Protein AF-C4XID4-F1 (afdb_monomer)

Mean predicted aligned error: 18.47 Å

Nearest PDB structures (foldseek):
  5epw-assembly1_B  TM=3.194E-01  e=6.904E+00  Human coronavirus NL63
  8ym1-assembly4_E  TM=3.340E-01  e=6.045E+00  Swine acute diarrhea syndrome coronavirus
  8q7z-assembly1_BE  TM=1.720E-01  e=3.554E+00  Gallus gallus

pLDDT: mean 74.11, std 14.51, range [36.88, 88.88]

Foldseek 3Di:
DDDDQQAADDDPVRLVVLLVVVCVVQQDPVQAAAEAELVNSCVVVSHDSVSVVVSVVVNVVVVRPRYDYDDPPPDPPPQPDFDADPVRDTDDGPVNLVVVQVVDDPVPRDDPPWDWDWDDDPPDTDTHTDPPPDPPPPPDDPDDD

Solvent-accessible surface area (backbone atoms only — not comparable to full-atom values): 9265 Å² total; per-residue (Å²): 132,87,80,77,81,56,43,86,75,73,54,73,70,55,44,54,52,50,22,52,53,48,42,74,73,58,61,46,91,83,71,53,74,39,80,40,49,42,66,60,50,15,62,75,69,46,33,33,56,68,56,48,52,53,33,49,54,54,28,44,74,74,65,59,63,46,65,44,76,38,68,77,85,78,70,79,88,50,80,65,64,76,42,67,48,100,85,71,47,77,44,75,37,69,65,58,53,53,56,53,35,72,78,38,58,82,91,70,38,85,54,94,87,71,46,66,48,78,45,78,60,88,97,39,79,45,75,46,74,49,78,82,73,70,80,72,78,73,78,72,80,88,77,87,128

Organism: Solidesulfovibrio magneticus (strain ATCC 700980 / DSM 13731 / RS-1) (NCBI:txid573370)

Structure (mmCIF, N/CA/C/O backbone):
data_AF-C4XID4-F1
#
_entry.id   AF-C4XID4-F1
#
loop_
_atom_site.group_PDB
_atom_site.id
_atom_site.type_symbol
_atom_site.label_atom_id
_atom_site.label_alt_id
_atom_site.label_comp_id
_atom_site.label_asym_id
_atom_site.label_entity_id
_atom_site.label_seq_id
_atom_site.pdbx_PDB_ins_code
_atom_site.Cartn_x
_atom_site.Cartn_y
_atom_site.Cartn_z
_atom_site.occupancy
_atom_site.B_iso_or_equiv
_atom_site.auth_seq_id
_atom_site.auth_comp_id
_atom_site.auth_asym_id
_atom_site.auth_atom_id
_atom_site.pdbx_PDB_model_num
ATOM 1 N N . MET A 1 1 ? 27.983 13.526 9.540 1.00 38.47 1 MET A N 1
ATOM 2 C CA . MET A 1 1 ? 27.648 13.145 8.151 1.00 38.47 1 MET A CA 1
ATOM 3 C C . MET A 1 1 ? 26.573 14.096 7.65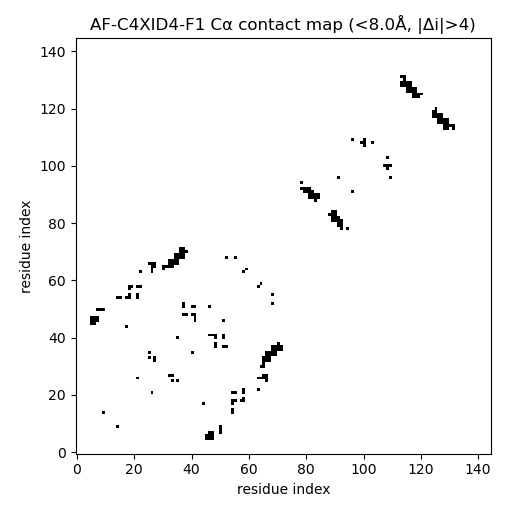2 1.00 38.47 1 MET A C 1
ATOM 5 O O . MET A 1 1 ? 25.479 14.082 8.198 1.00 38.47 1 MET A O 1
ATOM 9 N N . ALA A 1 2 ? 26.895 14.979 6.707 1.00 38.75 2 ALA A N 1
ATOM 10 C CA . ALA A 1 2 ? 25.903 15.860 6.096 1.00 38.75 2 ALA A CA 1
ATOM 11 C C . ALA A 1 2 ? 25.063 15.035 5.110 1.00 38.75 2 ALA A C 1
ATOM 13 O O . ALA A 1 2 ? 25.603 14.478 4.157 1.00 38.75 2 ALA A O 1
ATOM 14 N N . CYS A 1 3 ? 23.759 14.908 5.358 1.00 42.50 3 CYS A N 1
ATOM 15 C CA . CYS A 1 3 ? 22.842 14.357 4.365 1.00 42.50 3 CYS A CA 1
ATOM 16 C C . CYS A 1 3 ? 22.699 15.393 3.248 1.00 42.50 3 CYS A C 1
ATOM 18 O O . CYS A 1 3 ? 22.080 16.436 3.456 1.00 42.50 3 CYS A O 1
ATOM 20 N N . ASN A 1 4 ? 23.287 15.126 2.079 1.00 49.81 4 ASN A N 1
ATOM 21 C CA . ASN A 1 4 ? 23.025 15.934 0.893 1.00 49.81 4 ASN A CA 1
ATOM 22 C C . ASN A 1 4 ? 21.520 15.872 0.580 1.00 49.81 4 ASN A C 1
ATOM 24 O O . ASN A 1 4 ? 20.961 14.772 0.511 1.00 49.81 4 ASN A O 1
ATOM 28 N N . PRO A 1 5 ? 20.835 17.016 0.421 1.00 60.69 5 PRO A N 1
ATOM 29 C CA . PRO A 1 5 ? 19.407 17.018 0.152 1.00 60.69 5 PRO A CA 1
ATOM 30 C C . PRO A 1 5 ? 19.140 16.397 -1.224 1.00 60.69 5 PRO A C 1
ATOM 32 O O . PRO A 1 5 ? 19.657 16.863 -2.239 1.00 60.69 5 PRO A O 1
ATOM 35 N N . LYS A 1 6 ? 18.317 15.342 -1.254 1.00 63.94 6 LYS A N 1
ATOM 36 C CA . LYS A 1 6 ? 17.832 14.739 -2.503 1.00 63.94 6 LYS A CA 1
ATOM 37 C C . LYS A 1 6 ? 17.057 15.779 -3.306 1.00 63.94 6 LYS A C 1
ATOM 39 O O . LYS A 1 6 ? 16.189 16.464 -2.751 1.00 63.94 6 LYS A O 1
ATOM 44 N N . ALA A 1 7 ? 17.317 15.857 -4.608 1.00 67.94 7 ALA A N 1
ATOM 45 C CA . ALA A 1 7 ? 16.575 16.752 -5.488 1.00 67.94 7 ALA A CA 1
ATOM 46 C C . ALA A 1 7 ? 15.086 16.356 -5.503 1.00 67.94 7 ALA A C 1
ATOM 48 O O . ALA A 1 7 ? 14.735 15.194 -5.727 1.00 67.94 7 ALA A O 1
ATOM 49 N N . ARG A 1 8 ? 14.207 17.325 -5.209 1.00 58.56 8 ARG A N 1
ATOM 50 C CA . ARG A 1 8 ? 12.741 17.144 -5.167 1.00 58.56 8 ARG A CA 1
ATOM 51 C C . ARG A 1 8 ? 12.044 17.573 -6.457 1.00 58.56 8 ARG A C 1
ATOM 53 O O . ARG A 1 8 ? 10.903 17.189 -6.677 1.00 58.56 8 ARG A O 1
ATOM 60 N N . THR A 1 9 ? 12.741 18.326 -7.299 1.00 64.81 9 THR A N 1
ATOM 61 C CA . THR A 1 9 ? 12.302 18.804 -8.610 1.00 64.81 9 THR A 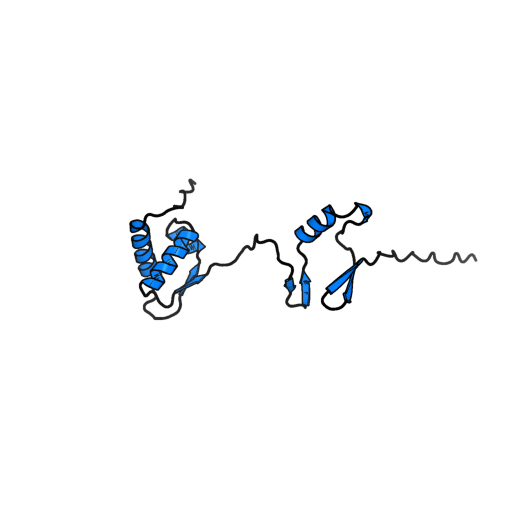CA 1
ATOM 62 C C . THR A 1 9 ? 13.472 18.682 -9.588 1.00 64.81 9 THR A C 1
ATOM 64 O O . THR A 1 9 ? 14.621 18.892 -9.204 1.00 64.81 9 THR A O 1
ATOM 67 N N . ALA A 1 10 ? 13.187 18.315 -10.837 1.00 65.25 10 ALA A N 1
ATOM 68 C CA . ALA A 1 10 ? 14.165 18.234 -11.921 1.00 65.25 10 ALA A CA 1
ATOM 69 C C . ALA A 1 10 ? 13.590 18.927 -13.162 1.00 65.25 10 ALA A C 1
ATOM 71 O O . ALA A 1 10 ? 12.402 18.755 -13.466 1.00 65.25 10 ALA A O 1
ATOM 72 N N . SER A 1 11 ? 14.410 19.716 -13.861 1.00 77.38 11 SER A N 1
ATOM 73 C CA . SER A 1 11 ? 14.020 20.310 -15.145 1.00 77.38 11 SER A CA 1
ATOM 74 C C . SER A 1 11 ? 13.829 19.220 -16.208 1.00 77.38 11 SER A C 1
ATOM 76 O O . SER A 1 11 ? 14.293 18.091 -16.048 1.00 77.38 11 SER A O 1
ATOM 78 N N . LYS A 1 12 ? 13.151 19.542 -17.316 1.00 77.88 12 LYS A N 1
ATOM 79 C CA . LYS A 1 12 ? 12.920 18.584 -18.410 1.00 77.88 12 LYS A CA 1
ATOM 80 C C . LYS A 1 12 ? 14.235 18.021 -18.973 1.00 77.88 12 LYS A C 1
ATOM 82 O O . LYS A 1 12 ? 14.360 16.817 -19.141 1.00 77.88 12 LYS A O 1
ATOM 87 N N . GLU A 1 13 ? 15.232 18.883 -19.163 1.00 80.38 13 GLU A N 1
ATOM 88 C CA . GLU A 1 13 ? 16.570 18.503 -19.636 1.00 80.38 13 GLU A CA 1
ATOM 89 C C . GLU A 1 13 ? 17.288 17.575 -18.646 1.00 80.38 13 GLU A C 1
ATOM 91 O O . GLU A 1 13 ? 17.899 16.587 -19.043 1.00 80.38 13 GLU A O 1
ATOM 96 N N . GLN A 1 14 ? 17.166 17.838 -17.340 1.00 80.69 14 GLN A N 1
ATOM 97 C CA . GLN A 1 14 ? 17.732 16.969 -16.305 1.00 80.69 14 GLN A CA 1
ATOM 98 C C . GLN A 1 14 ? 17.042 15.606 -16.257 1.00 80.69 14 GLN A C 1
ATOM 100 O O . GLN A 1 14 ? 17.709 14.589 -16.086 1.00 80.69 14 GLN A O 1
ATOM 105 N N . LYS A 1 15 ? 15.716 15.569 -16.431 1.00 80.75 15 LYS A N 1
ATOM 106 C CA . LYS A 1 15 ? 14.965 14.312 -16.514 1.00 80.75 15 LYS A CA 1
ATOM 107 C C . LYS A 1 15 ? 15.420 13.474 -17.699 1.00 80.75 15 LYS A C 1
ATOM 109 O O . LYS A 1 15 ? 15.652 12.286 -17.521 1.00 80.75 15 LYS A O 1
ATOM 114 N N . ASP A 1 16 ? 15.628 14.082 -18.864 1.00 82.12 16 ASP A N 1
ATOM 115 C CA . ASP A 1 16 ? 16.127 13.362 -20.037 1.00 82.12 16 ASP A CA 1
ATOM 116 C C . ASP A 1 16 ? 17.514 12.745 -19.808 1.00 82.12 16 ASP A C 1
ATOM 118 O O . ASP A 1 16 ? 17.734 11.590 -20.187 1.00 82.12 16 ASP A O 1
ATOM 122 N N . ILE A 1 17 ? 18.414 13.468 -19.129 1.00 85.69 17 ILE A N 1
ATOM 123 C CA . ILE A 1 17 ? 19.725 12.944 -18.714 1.00 85.69 17 ILE A CA 1
ATOM 124 C C . ILE A 1 17 ? 19.547 11.759 -17.758 1.00 85.69 17 ILE A C 1
ATOM 126 O O . ILE A 1 17 ? 20.152 10.706 -17.960 1.00 85.69 17 ILE A O 1
ATOM 130 N N . PHE A 1 18 ? 18.689 11.889 -16.742 1.00 86.94 18 PHE A N 1
ATOM 131 C CA . PHE A 1 18 ? 18.446 10.802 -15.794 1.00 86.94 18 PHE A CA 1
ATOM 132 C C . PHE A 1 18 ? 17.809 9.574 -16.447 1.00 86.94 18 PHE A C 1
ATOM 134 O O . PHE A 1 18 ? 18.148 8.455 -16.079 1.00 86.94 18 PHE A O 1
ATOM 141 N N . VAL A 1 19 ? 16.932 9.763 -17.432 1.00 86.38 19 VAL A N 1
ATOM 142 C CA . VAL A 1 19 ? 16.330 8.675 -18.213 1.00 86.38 19 VAL A CA 1
ATOM 143 C C . VAL A 1 19 ? 17.391 7.908 -18.989 1.00 86.38 19 VAL A C 1
ATOM 145 O O . VAL A 1 19 ? 17.404 6.681 -18.927 1.00 86.38 19 VAL A O 1
ATOM 148 N N . GLN A 1 20 ? 18.313 8.596 -19.667 1.00 87.00 20 GLN A N 1
ATOM 149 C CA . GLN A 1 20 ? 19.413 7.918 -20.361 1.00 87.00 20 GLN A CA 1
ATOM 150 C C . GLN A 1 20 ? 20.301 7.137 -19.389 1.00 87.00 20 GLN A C 1
ATOM 152 O O . GLN A 1 20 ? 20.555 5.956 -19.612 1.00 87.00 20 GLN A O 1
ATOM 157 N N . GLN A 1 21 ? 20.687 7.748 -18.267 1.00 86.88 21 GLN A N 1
ATOM 158 C CA . GLN A 1 21 ? 21.505 7.075 -17.255 1.00 86.88 21 GLN A CA 1
ATOM 159 C C . GLN A 1 21 ? 20.780 5.887 -16.604 1.00 86.88 21 GLN A C 1
ATOM 161 O O . GLN A 1 21 ? 21.409 4.891 -16.252 1.00 86.88 21 GLN A O 1
ATOM 166 N N . PHE A 1 22 ? 19.459 5.976 -16.427 1.00 87.19 22 PHE A N 1
ATOM 167 C CA . PHE A 1 22 ? 18.646 4.883 -15.898 1.00 87.19 22 PHE A CA 1
ATOM 168 C C . PHE A 1 22 ? 18.606 3.699 -16.869 1.00 87.19 22 PHE A C 1
ATOM 170 O O . PHE A 1 22 ? 18.780 2.558 -16.440 1.00 87.19 22 PHE A O 1
ATOM 177 N N . ILE A 1 23 ? 18.431 3.969 -18.168 1.00 87.12 23 ILE A N 1
ATOM 178 C CA . ILE A 1 23 ? 18.483 2.949 -19.221 1.00 87.12 23 ILE A CA 1
ATOM 179 C C . ILE A 1 23 ? 19.867 2.300 -19.239 1.00 87.12 23 ILE A C 1
ATOM 181 O O . ILE A 1 23 ? 19.961 1.097 -19.042 1.00 87.12 23 ILE A O 1
ATOM 185 N N . GLU A 1 24 ? 20.947 3.074 -19.358 1.00 85.56 24 GLU A N 1
ATOM 186 C CA . GLU A 1 24 ? 22.314 2.528 -19.405 1.00 85.56 24 GLU A CA 1
ATOM 187 C C . GLU A 1 24 ? 22.660 1.653 -18.194 1.00 85.56 24 GLU A C 1
ATOM 189 O O . GLU A 1 24 ? 23.385 0.665 -18.319 1.00 85.56 24 GLU A O 1
ATOM 194 N N . LYS A 1 25 ? 22.142 2.011 -17.014 1.00 84.19 25 LYS A N 1
ATOM 195 C CA . LYS A 1 25 ? 22.435 1.307 -15.767 1.00 84.19 25 LYS A CA 1
ATOM 196 C C . LYS A 1 25 ? 21.644 0.011 -15.589 1.00 84.19 25 LYS A C 1
ATOM 198 O O . LYS A 1 25 ? 22.175 -0.924 -14.992 1.00 84.19 25 LYS A O 1
ATOM 203 N N . TYR A 1 26 ? 20.389 -0.034 -16.036 1.00 84.81 26 TYR A N 1
ATOM 204 C CA . TYR A 1 26 ? 19.474 -1.143 -15.731 1.00 84.81 26 TYR A CA 1
ATOM 205 C C . TYR A 1 26 ? 18.973 -1.909 -16.958 1.00 84.81 26 TYR A C 1
ATOM 207 O O . TYR A 1 26 ? 18.319 -2.939 -16.800 1.00 84.81 26 TYR A O 1
ATOM 215 N N . GLU A 1 27 ? 19.263 -1.451 -18.174 1.00 79.44 27 GLU A N 1
ATOM 216 C CA . GLU A 1 27 ? 18.912 -2.166 -19.396 1.00 79.44 27 GLU A CA 1
ATOM 217 C C . GLU A 1 27 ? 19.702 -3.475 -19.495 1.00 79.44 27 GLU A C 1
ATOM 219 O O . GLU A 1 27 ? 20.927 -3.506 -19.630 1.00 79.44 27 GLU A O 1
ATOM 224 N N . ASN A 1 28 ? 18.974 -4.589 -19.453 1.00 72.50 28 ASN A N 1
ATOM 225 C CA . ASN A 1 28 ? 19.554 -5.907 -19.623 1.00 72.50 28 ASN A CA 1
ATOM 226 C C . ASN A 1 28 ? 19.497 -6.339 -21.088 1.00 72.50 28 ASN A C 1
ATOM 228 O O . ASN A 1 28 ? 18.442 -6.700 -21.613 1.00 72.50 28 ASN A O 1
ATOM 232 N N . LYS A 1 29 ? 20.664 -6.379 -21.734 1.00 69.06 29 LYS A N 1
ATOM 233 C CA . LYS A 1 29 ? 20.814 -6.821 -23.131 1.00 69.06 29 LYS A CA 1
ATOM 234 C C . LYS A 1 29 ? 20.539 -8.313 -23.335 1.00 69.06 29 LYS A C 1
ATOM 236 O O . LYS A 1 29 ? 20.362 -8.744 -24.469 1.00 69.06 29 LYS A O 1
ATOM 241 N N . ASN A 1 30 ? 20.463 -9.089 -22.254 1.00 69.44 30 ASN A N 1
ATOM 242 C CA . ASN A 1 30 ? 20.216 -10.530 -22.312 1.00 69.44 30 ASN A CA 1
ATOM 243 C C . ASN A 1 30 ? 18.716 -10.873 -22.361 1.00 69.44 30 ASN A C 1
ATOM 245 O O . ASN A 1 30 ? 18.364 -12.049 -22.371 1.00 69.44 30 ASN A O 1
ATOM 249 N N . GLY A 1 31 ? 17.826 -9.870 -22.353 1.00 63.72 31 GLY A N 1
ATOM 250 C CA . GLY A 1 31 ? 16.374 -10.058 -22.460 1.00 63.72 31 GLY A CA 1
ATOM 251 C C . GLY A 1 31 ? 15.696 -10.618 -21.205 1.00 63.72 31 GLY A C 1
ATOM 252 O O . GLY A 1 31 ? 14.480 -10.790 -21.198 1.00 63.72 31 GLY A O 1
ATOM 253 N N . LEU A 1 32 ? 16.455 -10.888 -20.140 1.00 71.62 32 LEU A N 1
ATOM 254 C CA . LEU A 1 32 ? 15.912 -11.349 -18.866 1.00 71.62 32 LEU A CA 1
ATOM 255 C C . LEU A 1 32 ? 15.336 -10.174 -18.061 1.00 71.62 32 LEU A C 1
ATOM 257 O O . LEU A 1 32 ? 15.967 -9.112 -18.019 1.00 71.62 32 LEU A O 1
ATOM 261 N N . PRO A 1 33 ? 14.181 -10.363 -17.395 1.00 73.00 33 PRO A N 1
ATOM 262 C CA . PRO A 1 33 ? 13.582 -9.334 -16.560 1.00 73.00 33 PRO A CA 1
ATOM 263 C C . PRO A 1 33 ? 14.500 -8.971 -15.388 1.00 73.00 33 PRO A C 1
ATOM 265 O O . PRO A 1 33 ? 14.971 -9.848 -14.666 1.00 73.00 33 PRO A O 1
ATOM 268 N N . VAL A 1 34 ? 14.744 -7.674 -15.202 1.00 80.88 34 VAL A N 1
ATOM 269 C CA . VAL A 1 34 ? 15.473 -7.116 -14.056 1.00 80.88 34 VAL A CA 1
ATOM 270 C C . VAL A 1 34 ? 14.490 -6.401 -13.147 1.00 80.88 34 VAL A C 1
ATOM 272 O O . VAL A 1 34 ? 13.742 -5.531 -13.592 1.00 80.88 34 VAL A O 1
ATOM 275 N N . GLU A 1 35 ? 14.504 -6.746 -11.865 1.00 82.00 35 GLU A N 1
ATOM 276 C CA . GLU A 1 35 ? 13.799 -5.980 -10.844 1.00 82.00 35 GLU A CA 1
ATOM 277 C C . GLU A 1 35 ? 14.723 -4.921 -10.244 1.00 82.00 35 GLU A C 1
ATOM 279 O O . GLU A 1 35 ? 15.854 -5.211 -9.857 1.00 82.00 35 GLU A O 1
ATOM 284 N N . VAL A 1 36 ? 14.233 -3.684 -10.174 1.00 83.62 36 VAL A N 1
ATOM 285 C CA . VAL A 1 36 ? 14.957 -2.542 -9.606 1.00 83.62 36 VAL A CA 1
ATOM 286 C C . VAL A 1 36 ? 14.154 -1.978 -8.446 1.00 83.62 36 VAL A C 1
ATOM 288 O O . VAL A 1 36 ? 13.029 -1.520 -8.647 1.00 83.62 36 VAL A O 1
ATOM 291 N N . ASP A 1 37 ? 14.732 -1.966 -7.246 1.00 85.94 37 ASP A N 1
ATOM 292 C CA . ASP A 1 37 ? 14.103 -1.333 -6.087 1.00 85.94 37 ASP A CA 1
ATOM 293 C C . ASP A 1 37 ? 14.103 0.204 -6.220 1.00 85.94 37 ASP A C 1
ATOM 295 O O . ASP A 1 37 ? 15.112 0.842 -6.546 1.00 85.94 37 ASP A O 1
ATOM 299 N N . VAL A 1 38 ? 12.948 0.826 -5.960 1.00 85.69 38 VAL A N 1
ATOM 300 C CA . VAL A 1 38 ? 12.765 2.284 -6.096 1.00 85.69 38 VAL A CA 1
ATOM 301 C C . VAL A 1 38 ? 13.648 3.084 -5.138 1.00 85.69 38 VAL A C 1
ATOM 303 O O . VAL A 1 38 ? 14.099 4.182 -5.488 1.00 85.69 38 VAL A O 1
ATOM 306 N N . LYS A 1 39 ? 13.868 2.594 -3.915 1.00 84.31 39 LYS A N 1
ATOM 307 C CA . LYS A 1 39 ? 14.691 3.279 -2.909 1.00 84.31 39 LYS A CA 1
ATOM 308 C C . LYS A 1 39 ? 16.161 3.194 -3.297 1.00 84.31 39 LYS A C 1
ATOM 310 O O . LYS A 1 39 ? 16.852 4.212 -3.212 1.00 84.31 39 LYS A O 1
ATOM 315 N N . ASP A 1 40 ? 16.603 2.045 -3.794 1.00 84.56 40 ASP A N 1
ATOM 316 C CA . ASP A 1 40 ? 17.973 1.868 -4.278 1.00 84.56 40 ASP A CA 1
ATOM 317 C C . ASP A 1 40 ? 18.259 2.761 -5.483 1.00 84.56 40 ASP A C 1
ATOM 319 O O . ASP A 1 40 ? 19.261 3.482 -5.498 1.00 84.56 40 ASP A O 1
ATOM 323 N N . ALA A 1 41 ? 17.331 2.830 -6.441 1.00 85.19 41 ALA A N 1
ATOM 324 C CA . ALA A 1 41 ? 17.422 3.782 -7.542 1.00 85.19 41 ALA A CA 1
ATOM 325 C C . ALA A 1 41 ? 17.407 5.239 -7.037 1.00 85.19 41 ALA A C 1
ATOM 327 O O . ALA A 1 41 ? 18.257 6.040 -7.420 1.00 85.19 41 ALA A O 1
ATOM 328 N N . SER A 1 42 ? 16.518 5.596 -6.108 1.00 84.81 42 SER A N 1
ATOM 329 C CA . SER A 1 42 ? 16.477 6.948 -5.526 1.00 84.81 42 SER A CA 1
ATOM 330 C C . SER A 1 42 ? 17.807 7.346 -4.880 1.00 84.81 42 SER A C 1
ATOM 332 O O . SER A 1 42 ? 18.245 8.489 -5.023 1.00 84.81 42 SER A O 1
ATOM 334 N N . ASN A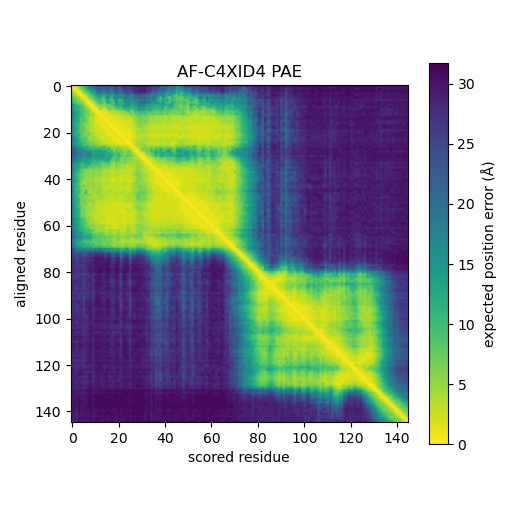 1 43 ? 18.459 6.418 -4.182 1.00 85.12 43 ASN A N 1
ATOM 335 C CA . ASN A 1 43 ? 19.770 6.642 -3.579 1.00 85.12 43 ASN A CA 1
ATOM 336 C C . ASN A 1 43 ? 20.869 6.743 -4.644 1.00 85.12 43 ASN A C 1
ATOM 338 O O . ASN A 1 43 ? 21.689 7.655 -4.582 1.00 85.12 43 ASN A O 1
ATOM 342 N N . ALA A 1 44 ? 20.849 5.860 -5.642 1.00 84.38 44 ALA A N 1
ATOM 343 C CA . ALA A 1 44 ? 21.842 5.816 -6.709 1.00 84.38 44 ALA A CA 1
ATOM 344 C C . ALA A 1 44 ? 21.867 7.082 -7.577 1.00 84.38 44 ALA A C 1
ATOM 346 O O . ALA A 1 44 ? 22.940 7.509 -7.993 1.00 84.38 44 ALA A O 1
ATOM 347 N N . PHE A 1 45 ? 20.701 7.672 -7.843 1.00 83.00 45 PHE A N 1
ATOM 348 C CA . PHE A 1 45 ? 20.572 8.891 -8.649 1.00 83.00 45 PHE A CA 1
ATOM 349 C C . PHE A 1 45 ? 20.449 10.162 -7.792 1.00 83.00 45 PHE A C 1
ATOM 351 O O . PHE A 1 45 ? 20.381 11.260 -8.333 1.00 83.00 45 PHE A O 1
ATOM 358 N N . ASN A 1 46 ? 20.433 10.037 -6.459 1.00 84.50 46 ASN A N 1
ATOM 359 C CA . ASN A 1 46 ? 20.243 11.136 -5.501 1.00 84.50 46 ASN A CA 1
ATOM 360 C C . ASN A 1 46 ? 18.998 12.016 -5.778 1.00 84.50 46 ASN A C 1
ATOM 362 O O . ASN A 1 46 ? 18.986 13.232 -5.554 1.00 84.50 46 ASN A O 1
ATOM 366 N N . VAL A 1 47 ? 17.919 11.391 -6.246 1.00 83.06 47 VAL A N 1
ATOM 367 C CA . VAL A 1 47 ? 16.632 12.039 -6.549 1.00 83.06 47 VAL A CA 1
ATOM 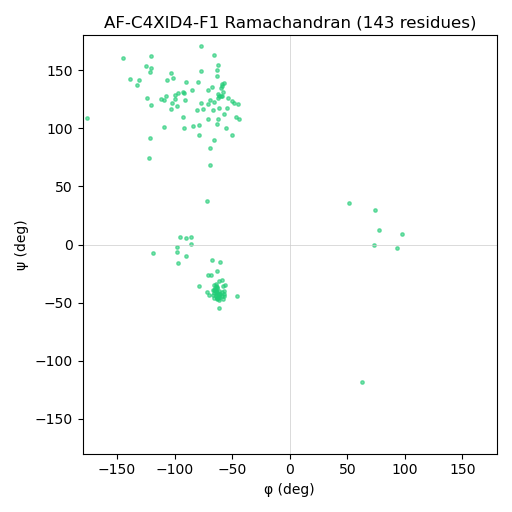368 C C . VAL A 1 47 ? 15.512 11.418 -5.722 1.00 83.06 47 VAL A C 1
ATOM 370 O O . VAL A 1 47 ? 15.659 10.332 -5.158 1.00 83.06 47 VAL A O 1
ATOM 373 N N . SER A 1 48 ? 14.376 12.105 -5.608 1.00 84.75 48 SER A N 1
ATOM 374 C CA . SER A 1 48 ? 13.204 11.555 -4.918 1.00 84.75 48 SER A CA 1
ATOM 375 C C . SER A 1 48 ? 12.662 10.295 -5.610 1.00 84.75 48 SER A C 1
ATOM 377 O O . SER A 1 48 ? 12.813 10.101 -6.815 1.00 84.75 48 SER A O 1
ATOM 379 N N . THR A 1 49 ? 11.982 9.436 -4.851 1.00 83.81 49 THR A N 1
ATOM 380 C CA . THR A 1 49 ? 11.324 8.234 -5.389 1.00 83.81 49 THR A CA 1
ATOM 381 C C . THR A 1 49 ? 10.242 8.576 -6.417 1.00 83.81 49 THR A C 1
ATOM 383 O O . THR A 1 49 ? 10.053 7.829 -7.371 1.00 83.81 49 THR A O 1
ATOM 386 N N . SER A 1 50 ? 9.569 9.723 -6.271 1.00 83.06 50 SER A N 1
ATOM 387 C CA . SER A 1 50 ? 8.622 10.239 -7.267 1.00 83.06 50 SER A CA 1
ATOM 388 C C . SER A 1 50 ? 9.311 10.548 -8.596 1.00 83.06 50 SER A C 1
ATOM 390 O O . SER A 1 50 ? 8.815 10.140 -9.640 1.00 83.06 50 SER A O 1
ATOM 392 N N . ILE A 1 51 ? 10.487 11.184 -8.559 1.00 84.50 51 ILE A N 1
ATOM 393 C CA . ILE A 1 51 ? 11.276 11.460 -9.767 1.00 84.50 51 ILE A CA 1
ATOM 394 C C . ILE A 1 51 ? 11.757 10.151 -10.410 1.00 84.50 51 ILE A C 1
ATOM 396 O O . ILE A 1 51 ? 11.686 10.026 -11.625 1.00 84.50 51 ILE A O 1
ATOM 400 N N . ILE A 1 52 ? 12.165 9.145 -9.624 1.00 87.25 52 ILE A N 1
ATOM 401 C CA . ILE A 1 52 ? 12.511 7.814 -10.162 1.00 87.25 52 ILE A CA 1
ATOM 402 C C . ILE A 1 52 ? 11.337 7.172 -10.904 1.00 87.25 52 ILE A C 1
ATOM 404 O O . ILE A 1 52 ? 11.542 6.582 -11.960 1.00 87.25 52 ILE A O 1
ATOM 408 N N . LYS A 1 53 ? 10.111 7.286 -10.383 1.00 86.06 53 LYS A N 1
ATOM 409 C CA . LYS A 1 53 ? 8.920 6.747 -11.058 1.00 86.06 53 LYS A CA 1
ATOM 410 C C . LYS A 1 53 ? 8.663 7.443 -12.394 1.00 86.06 53 LYS A C 1
ATOM 412 O O . LYS A 1 53 ? 8.361 6.762 -13.366 1.00 86.06 53 LYS A O 1
ATOM 417 N N . GLU A 1 54 ? 8.820 8.764 -12.452 1.00 87.38 54 GLU A N 1
ATOM 418 C CA . GLU A 1 54 ? 8.712 9.524 -13.706 1.00 87.38 54 GLU A CA 1
ATOM 419 C C . GLU A 1 54 ? 9.804 9.115 -14.706 1.00 87.38 54 GLU A C 1
ATOM 421 O O . GLU A 1 54 ? 9.493 8.790 -15.848 1.00 87.38 54 GLU A O 1
ATOM 426 N N . ILE A 1 55 ? 11.060 9.029 -14.254 1.00 87.25 55 ILE A N 1
ATOM 427 C CA . ILE A 1 55 ? 12.197 8.564 -15.065 1.00 87.25 55 ILE A CA 1
ATOM 428 C C . ILE A 1 55 ? 11.936 7.161 -15.624 1.00 87.25 55 ILE A C 1
ATOM 430 O O . ILE A 1 55 ? 12.199 6.902 -16.794 1.00 87.25 55 ILE A O 1
ATOM 434 N N . TYR A 1 56 ? 11.414 6.253 -14.799 1.00 87.94 56 TYR A N 1
ATOM 435 C CA . TYR A 1 56 ? 11.094 4.894 -15.218 1.00 87.94 56 TYR A CA 1
ATOM 436 C C . TYR A 1 56 ? 10.006 4.871 -16.300 1.00 87.94 56 TYR A C 1
ATOM 438 O O . TYR A 1 56 ? 10.179 4.202 -17.315 1.00 87.94 56 TYR A O 1
ATOM 446 N N . ILE A 1 57 ? 8.918 5.630 -16.126 1.00 85.94 57 ILE A N 1
ATOM 447 C CA . ILE A 1 57 ? 7.846 5.739 -17.131 1.00 85.94 57 ILE A CA 1
ATOM 448 C C . ILE A 1 57 ? 8.410 6.247 -18.464 1.00 85.94 57 ILE A C 1
ATOM 450 O O . ILE A 1 57 ? 8.151 5.652 -19.514 1.00 85.94 57 ILE A O 1
ATOM 454 N N . ASP A 1 58 ? 9.229 7.296 -18.418 1.00 86.56 58 ASP A N 1
ATOM 455 C CA . ASP A 1 58 ? 9.855 7.871 -19.609 1.00 86.56 58 ASP A CA 1
ATOM 456 C C . ASP A 1 58 ? 10.855 6.895 -20.259 1.00 86.56 58 ASP A C 1
ATOM 458 O O . ASP A 1 58 ? 10.943 6.819 -21.487 1.00 86.56 58 ASP A O 1
ATOM 462 N N . ALA A 1 59 ? 11.570 6.090 -19.465 1.00 86.00 59 ALA A N 1
ATOM 463 C CA . ALA A 1 59 ? 12.477 5.054 -19.958 1.00 86.00 59 ALA A CA 1
ATOM 464 C C . ALA A 1 59 ? 11.735 3.924 -20.694 1.00 86.00 59 ALA A C 1
ATOM 466 O O . ALA A 1 59 ? 12.165 3.512 -21.776 1.00 86.00 59 ALA A O 1
ATOM 467 N N . ILE A 1 60 ? 10.587 3.474 -20.171 1.00 85.62 60 ILE A N 1
ATOM 468 C CA . ILE A 1 60 ? 9.699 2.533 -20.877 1.00 85.62 60 ILE A CA 1
ATOM 469 C C . ILE A 1 60 ? 9.213 3.151 -22.196 1.00 85.62 60 ILE A C 1
ATOM 471 O O . ILE A 1 60 ? 9.244 2.490 -23.237 1.00 85.62 60 ILE A O 1
ATOM 475 N N . GLY A 1 61 ? 8.839 4.436 -22.181 1.00 83.81 61 GLY A N 1
ATOM 476 C CA . GLY A 1 61 ? 8.467 5.188 -23.384 1.00 83.81 61 GLY A CA 1
ATOM 477 C C . GLY A 1 61 ? 9.572 5.243 -24.449 1.00 83.81 61 GLY A C 1
ATOM 478 O O . GLY A 1 61 ? 9.272 5.249 -25.642 1.00 83.81 61 GLY A O 1
ATOM 479 N N . LYS A 1 62 ? 10.847 5.207 -24.039 1.00 84.56 62 LYS A N 1
ATOM 480 C CA . LYS A 1 62 ? 12.022 5.144 -24.931 1.00 84.56 62 LYS A CA 1
ATOM 481 C C . LYS A 1 62 ? 12.408 3.723 -25.363 1.00 84.56 62 LYS A C 1
ATOM 483 O O . LYS A 1 62 ? 13.407 3.551 -26.055 1.00 84.56 62 LYS A O 1
ATOM 488 N N . GLY A 1 63 ? 11.605 2.714 -25.023 1.00 78.12 63 GLY A N 1
ATOM 489 C CA . GLY A 1 63 ? 11.776 1.344 -25.508 1.00 78.12 63 GLY A CA 1
ATOM 490 C C . GLY A 1 63 ? 12.515 0.412 -24.552 1.00 78.12 63 GLY A C 1
ATOM 491 O O . GLY A 1 63 ? 12.792 -0.723 -24.940 1.00 78.12 63 GLY A O 1
ATOM 492 N N . MET A 1 64 ? 12.779 0.841 -23.313 1.00 82.31 64 MET A N 1
ATOM 493 C CA . MET A 1 64 ? 13.292 -0.045 -22.271 1.00 82.31 64 MET A CA 1
ATOM 494 C C . MET A 1 64 ? 12.266 -1.155 -22.017 1.00 82.31 64 MET A C 1
ATOM 496 O O . MET A 1 64 ? 11.124 -0.904 -21.631 1.00 82.31 64 MET A O 1
ATOM 500 N N . ARG A 1 65 ? 12.660 -2.399 -22.280 1.00 71.56 65 ARG A N 1
ATOM 501 C CA . ARG A 1 65 ? 11.827 -3.590 -22.082 1.00 71.56 65 ARG A CA 1
ATOM 502 C C . ARG A 1 65 ? 12.549 -4.509 -21.108 1.00 71.56 65 ARG A C 1
ATOM 504 O O . ARG A 1 65 ? 13.774 -4.551 -21.096 1.00 71.56 65 ARG A O 1
ATOM 511 N N . ASN A 1 66 ? 11.789 -5.252 -20.309 1.00 79.56 66 ASN A N 1
ATOM 512 C CA . ASN A 1 66 ? 12.311 -6.209 -19.324 1.00 79.56 66 ASN A CA 1
ATOM 513 C C . ASN A 1 66 ? 12.933 -5.575 -18.065 1.00 79.56 66 ASN A C 1
ATOM 515 O O . ASN A 1 66 ? 13.806 -6.175 -17.448 1.00 79.56 66 ASN A O 1
ATOM 519 N N . VAL A 1 67 ? 12.468 -4.395 -17.644 1.00 80.25 67 VAL A N 1
ATOM 520 C CA . VAL A 1 67 ? 12.789 -3.847 -16.317 1.00 80.25 67 VAL A CA 1
ATOM 521 C C . VAL A 1 67 ? 11.510 -3.547 -15.560 1.00 80.25 67 VAL A C 1
ATOM 523 O O . VAL A 1 67 ? 10.647 -2.825 -16.060 1.00 80.25 67 VAL A O 1
ATOM 526 N N . SER A 1 68 ? 11.402 -4.094 -14.355 1.00 81.62 68 SER A N 1
ATOM 527 C CA . SER A 1 68 ? 10.277 -3.877 -13.450 1.00 81.62 68 SER A CA 1
ATOM 528 C C . SER A 1 68 ? 10.749 -3.072 -12.254 1.00 81.62 68 SER A C 1
ATOM 530 O O . SER A 1 68 ? 11.709 -3.435 -11.574 1.00 81.62 68 SER A O 1
ATOM 532 N N . LEU A 1 69 ? 10.074 -1.959 -12.000 1.00 80.94 69 LEU A N 1
ATOM 533 C CA . LEU A 1 69 ? 10.375 -1.114 -10.860 1.00 80.94 69 LEU A CA 1
ATOM 534 C C . LEU A 1 69 ? 9.652 -1.675 -9.626 1.00 80.94 69 LEU A C 1
ATOM 536 O O . LEU A 1 69 ? 8.444 -1.488 -9.468 1.00 80.94 69 LEU A O 1
ATOM 540 N N . ASN A 1 70 ? 10.383 -2.374 -8.760 1.00 79.94 70 ASN A N 1
ATOM 541 C CA . ASN A 1 70 ? 9.841 -2.914 -7.525 1.00 79.94 70 ASN A CA 1
ATOM 542 C C . ASN A 1 70 ? 9.753 -1.774 -6.505 1.00 79.94 70 ASN A C 1
ATOM 544 O O . ASN A 1 70 ? 10.738 -1.296 -5.941 1.00 79.94 70 ASN A O 1
ATOM 548 N N . SER A 1 71 ? 8.541 -1.266 -6.316 1.00 62.84 71 SER A N 1
ATOM 549 C CA . SER A 1 71 ? 8.250 -0.495 -5.119 1.00 62.84 71 SER A CA 1
ATOM 550 C C . SER A 1 71 ? 8.035 -1.540 -4.042 1.00 62.84 71 SER A C 1
ATOM 552 O O . SER A 1 71 ? 6.926 -2.056 -3.955 1.00 62.84 71 SER A O 1
ATOM 554 N N . ALA A 1 72 ? 9.061 -1.896 -3.264 1.00 51.41 72 ALA A N 1
ATOM 555 C CA . ALA A 1 72 ? 8.813 -2.653 -2.048 1.00 51.41 72 ALA A CA 1
ATOM 556 C C . ALA A 1 72 ? 7.813 -1.834 -1.218 1.00 51.41 72 ALA A C 1
ATOM 558 O O . ALA A 1 72 ? 8.174 -0.829 -0.592 1.00 51.41 72 ALA A O 1
ATOM 559 N N . ASP A 1 73 ? 6.537 -2.221 -1.280 1.00 51.16 73 ASP A N 1
ATOM 560 C CA . ASP A 1 73 ? 5.451 -1.717 -0.451 1.00 51.16 73 ASP A CA 1
ATOM 561 C C . ASP A 1 73 ? 5.699 -2.236 0.973 1.00 51.16 73 ASP A C 1
ATOM 563 O O . ASP A 1 73 ? 5.004 -3.087 1.517 1.00 51.16 73 ASP A O 1
ATOM 567 N N . HIS A 1 74 ? 6.754 -1.718 1.590 1.00 43.44 74 HIS A N 1
ATOM 568 C CA . HIS A 1 74 ? 7.056 -1.861 3.002 1.00 43.44 74 HIS A CA 1
ATOM 569 C C . HIS A 1 74 ? 7.141 -0.461 3.591 1.00 43.44 74 HIS A C 1
ATOM 571 O O . HIS A 1 74 ? 8.208 0.137 3.742 1.00 43.44 74 HIS A O 1
ATOM 577 N N . CYS A 1 75 ? 5.969 0.137 3.746 1.00 36.88 75 CYS A N 1
ATOM 578 C CA . CYS A 1 75 ? 5.268 0.185 5.024 1.00 36.88 75 CYS A CA 1
ATOM 579 C C . CYS A 1 75 ? 3.944 0.875 4.706 1.00 36.88 75 CYS A C 1
ATOM 581 O O . CYS A 1 75 ? 3.925 2.056 4.355 1.00 36.88 75 CYS A O 1
ATOM 583 N N . SER A 1 76 ? 2.836 0.143 4.727 1.00 39.56 76 SER A N 1
ATOM 584 C CA . SER A 1 76 ? 1.535 0.790 4.717 1.00 39.56 76 SER A CA 1
ATOM 585 C C . SER A 1 76 ? 1.344 1.492 6.063 1.00 39.56 76 SER A C 1
ATOM 587 O O . SER A 1 76 ? 0.630 0.987 6.914 1.00 39.56 76 SER A O 1
ATOM 589 N N . ASP A 1 77 ? 1.883 2.706 6.201 1.00 40.34 77 ASP A N 1
ATOM 590 C CA . ASP A 1 77 ? 1.261 3.781 6.995 1.00 40.34 77 ASP A CA 1
ATOM 591 C C . ASP A 1 77 ? 0.019 4.311 6.249 1.00 40.34 77 ASP A C 1
ATOM 593 O O . ASP A 1 77 ? -0.261 5.506 6.164 1.00 40.34 77 ASP A O 1
ATOM 597 N N . LYS A 1 78 ? -0.716 3.402 5.608 1.00 51.44 78 LYS A N 1
ATOM 598 C CA . LYS A 1 78 ? -2.091 3.648 5.217 1.00 51.44 78 LYS A CA 1
ATOM 599 C C . LYS A 1 78 ? -2.906 3.164 6.407 1.00 51.44 78 LYS A C 1
ATOM 601 O O . LYS A 1 78 ? -2.548 2.115 6.943 1.00 51.44 78 LYS A O 1
ATOM 606 N N . PRO A 1 79 ? -3.974 3.873 6.805 1.00 46.91 79 PRO A N 1
ATOM 607 C CA . PRO A 1 79 ? -4.903 3.319 7.779 1.00 46.91 79 PRO A CA 1
ATOM 608 C C . PRO A 1 79 ? -5.237 1.906 7.302 1.00 46.91 79 PRO A C 1
ATOM 610 O O . PRO A 1 79 ? -5.629 1.747 6.136 1.00 46.91 79 PRO A O 1
ATOM 613 N N . GLU A 1 80 ? -4.964 0.891 8.137 1.00 54.94 80 GLU A N 1
ATOM 614 C CA . GLU A 1 80 ? -5.408 -0.475 7.865 1.00 54.94 80 GLU A CA 1
ATOM 615 C C . GLU A 1 80 ? -6.859 -0.327 7.416 1.00 54.94 80 GLU A C 1
ATOM 617 O O . GLU A 1 80 ? -7.661 0.326 8.076 1.00 54.94 80 GLU A O 1
ATOM 622 N N . LYS A 1 81 ? -7.193 -0.765 6.209 1.00 64.12 81 LYS A N 1
ATOM 623 C CA . LYS A 1 81 ? -8.603 -0.837 5.847 1.00 64.12 81 LYS A CA 1
ATOM 624 C C . LYS A 1 81 ? -9.151 -2.079 6.531 1.00 64.12 81 LYS A C 1
ATOM 626 O O . LYS A 1 81 ? -8.425 -3.058 6.710 1.00 64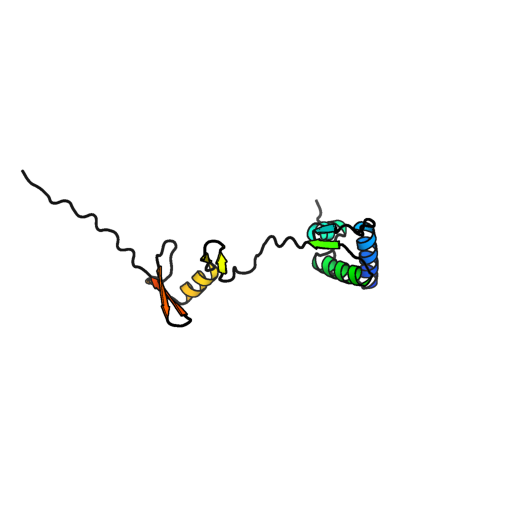.12 81 LYS A O 1
ATOM 631 N N . GLN A 1 82 ? -10.429 -2.037 6.893 1.00 73.88 82 GLN A N 1
ATOM 632 C CA . GLN A 1 82 ? -11.143 -3.224 7.354 1.00 73.88 82 GLN A CA 1
ATOM 633 C C . GLN A 1 82 ? -10.906 -4.352 6.339 1.00 73.88 82 GLN A C 1
ATOM 635 O O . GLN A 1 82 ? -11.113 -4.153 5.139 1.00 73.88 82 GLN A O 1
ATOM 640 N N . SER A 1 83 ? -10.380 -5.489 6.789 1.00 77.12 83 SER A N 1
ATOM 641 C CA . SER A 1 83 ? -9.923 -6.561 5.895 1.00 77.12 83 SER A CA 1
ATOM 642 C C . SER A 1 83 ? -10.185 -7.939 6.487 1.00 77.12 83 SER A C 1
ATOM 644 O O . SER A 1 83 ? -10.400 -8.077 7.686 1.00 77.12 83 SER A O 1
ATOM 646 N N . ILE A 1 84 ? -10.188 -8.970 5.642 1.00 73.94 84 ILE A N 1
ATOM 647 C CA . ILE A 1 84 ? -10.263 -10.368 6.072 1.00 73.94 84 ILE A CA 1
ATOM 648 C C . ILE A 1 84 ? -8.901 -11.006 5.808 1.00 73.94 84 ILE A C 1
ATOM 650 O O . ILE A 1 84 ? -8.399 -10.951 4.685 1.00 73.94 84 ILE A O 1
ATOM 654 N N . ASN A 1 85 ? -8.282 -11.590 6.836 1.00 76.62 85 ASN A N 1
ATOM 655 C CA . ASN A 1 85 ? -7.001 -12.277 6.668 1.00 76.62 85 ASN A CA 1
ATOM 656 C C . ASN A 1 85 ? -7.165 -13.665 6.024 1.00 76.62 85 ASN A C 1
ATOM 658 O O . ASN A 1 85 ? -8.267 -14.193 5.906 1.00 76.62 85 ASN A O 1
ATOM 662 N N . SER A 1 86 ? -6.051 -14.304 5.655 1.00 71.31 86 SER A N 1
ATOM 663 C CA . SER A 1 86 ? -6.039 -15.642 5.035 1.00 71.31 86 SER A CA 1
ATOM 664 C C . SER A 1 86 ? -6.654 -16.753 5.896 1.00 71.31 86 SER A C 1
ATOM 666 O O . SER A 1 86 ? -6.955 -17.828 5.387 1.00 71.31 86 SER A O 1
ATOM 668 N N . LYS A 1 87 ? -6.854 -16.500 7.194 1.00 76.00 87 LYS A N 1
ATOM 669 C CA . LYS A 1 87 ? -7.520 -17.405 8.138 1.00 76.00 87 LYS A CA 1
ATOM 670 C C . LYS A 1 87 ? -9.015 -17.093 8.305 1.00 76.00 87 LYS A C 1
ATOM 672 O O . LYS A 1 87 ? -9.645 -17.667 9.184 1.00 76.00 87 LYS A O 1
ATOM 677 N N . GLY A 1 88 ? -9.571 -16.172 7.514 1.00 69.56 88 GLY A N 1
ATOM 678 C CA . GLY A 1 88 ? -10.983 -15.791 7.570 1.00 69.56 88 GLY A CA 1
ATOM 679 C C . GLY A 1 88 ? -11.354 -14.864 8.732 1.00 69.56 88 GLY A C 1
ATOM 680 O O . GLY A 1 88 ? -12.537 -14.673 8.989 1.00 69.56 88 GLY A O 1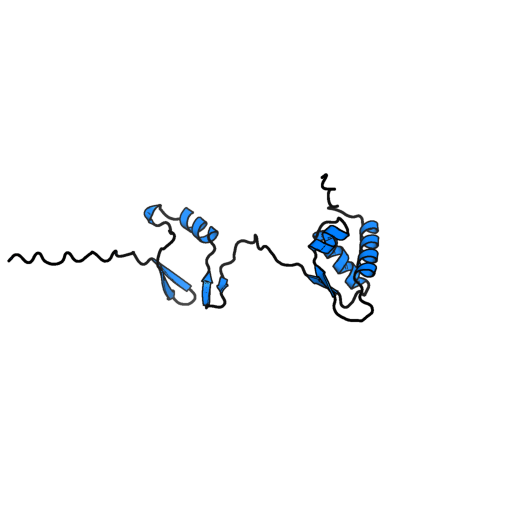
ATOM 681 N N . ASN A 1 89 ? -10.382 -14.277 9.440 1.00 78.12 89 ASN A N 1
ATOM 682 C CA . ASN A 1 89 ? -10.682 -13.338 10.523 1.00 78.12 89 ASN A CA 1
ATOM 683 C C . ASN A 1 89 ? -10.882 -11.934 9.963 1.00 78.12 89 ASN A C 1
ATOM 685 O O . ASN A 1 89 ? -10.036 -11.450 9.208 1.00 78.12 89 ASN A O 1
ATOM 689 N N . PHE A 1 90 ? -11.952 -11.274 10.396 1.00 77.19 90 PHE A N 1
ATOM 690 C CA . PHE A 1 90 ? -12.187 -9.864 10.121 1.00 77.19 90 PHE A CA 1
ATOM 691 C C . PHE A 1 90 ? -11.317 -8.996 11.038 1.00 77.19 90 PHE A C 1
ATOM 693 O O . PHE A 1 90 ? -11.384 -9.102 12.262 1.00 77.19 90 PHE A O 1
ATOM 700 N N . ILE A 1 91 ? -10.475 -8.161 10.437 1.00 81.69 91 ILE A N 1
ATOM 701 C CA . ILE A 1 91 ? -9.554 -7.252 11.112 1.00 81.69 91 ILE A CA 1
ATOM 702 C C . ILE A 1 91 ? -10.136 -5.845 11.038 1.00 81.69 91 ILE A C 1
ATOM 704 O O . ILE A 1 91 ? -10.281 -5.271 9.954 1.00 81.69 91 ILE A O 1
ATOM 708 N N . LEU A 1 92 ? -10.443 -5.297 12.214 1.00 79.69 92 LEU A N 1
ATOM 709 C CA . LEU A 1 92 ? -10.806 -3.899 12.392 1.00 79.69 92 LEU A CA 1
ATOM 710 C C . LEU A 1 92 ? -9.578 -3.091 12.837 1.00 79.69 92 LEU A C 1
ATOM 712 O O . LEU A 1 92 ? -8.922 -3.476 13.807 1.00 79.69 92 LEU A O 1
ATOM 716 N N . PRO A 1 93 ? -9.290 -1.956 12.183 1.00 81.81 93 PRO A N 1
ATOM 717 C CA . PRO A 1 93 ? -8.197 -1.071 12.570 1.00 81.81 93 PRO A CA 1
ATOM 718 C C . PRO A 1 93 ? -8.427 -0.484 13.958 1.00 81.81 93 PRO A C 1
ATOM 720 O O . PRO A 1 93 ? -9.551 -0.117 14.320 1.00 81.81 93 PRO A O 1
ATOM 723 N N . LYS A 1 94 ? -7.343 -0.294 14.712 1.00 80.06 94 LYS A N 1
ATOM 724 C CA . LYS A 1 94 ? -7.409 0.342 16.035 1.00 80.06 94 LYS A CA 1
ATOM 725 C C . LYS A 1 94 ? -8.009 1.751 15.970 1.00 80.06 94 LYS A C 1
ATOM 727 O O . LYS A 1 94 ? -8.760 2.130 16.866 1.00 80.06 94 LYS A O 1
ATOM 732 N N . ASP A 1 95 ? -7.723 2.492 14.903 1.00 80.19 95 ASP A N 1
ATOM 733 C CA . ASP A 1 95 ? -8.247 3.846 14.701 1.00 80.19 95 ASP A CA 1
ATOM 734 C C . ASP A 1 95 ? -9.767 3.852 14.527 1.00 80.19 95 ASP A C 1
ATOM 736 O O . ASP A 1 95 ? -10.440 4.702 15.102 1.00 80.19 95 ASP A O 1
ATOM 740 N N . THR A 1 96 ? -10.330 2.853 13.840 1.00 81.62 96 THR A N 1
ATOM 741 C CA . THR A 1 96 ? -11.786 2.692 13.718 1.00 81.62 96 THR A CA 1
ATOM 742 C C . THR A 1 96 ? -12.433 2.483 15.087 1.00 81.62 96 THR A C 1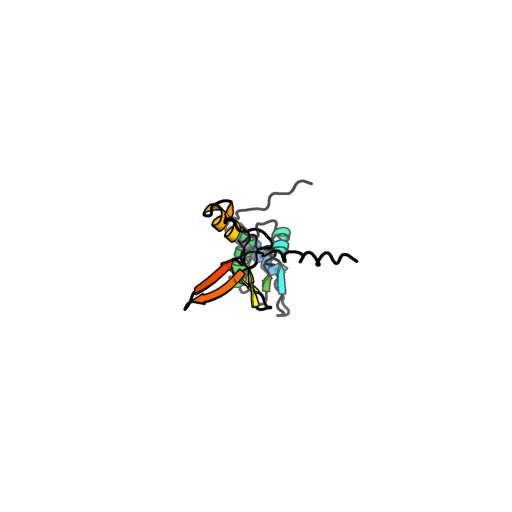
ATOM 744 O O . THR A 1 96 ? -13.448 3.102 15.391 1.00 81.62 96 THR A O 1
ATOM 747 N N . ILE A 1 97 ? -11.824 1.668 15.955 1.00 82.56 97 ILE A N 1
ATOM 748 C CA . ILE A 1 97 ? -12.306 1.487 17.333 1.00 82.56 97 ILE A CA 1
ATOM 749 C C . ILE A 1 97 ? -12.168 2.785 18.140 1.00 82.56 97 ILE A C 1
ATOM 751 O O . ILE A 1 97 ? -13.066 3.131 18.907 1.00 82.56 97 ILE A O 1
ATOM 755 N N . ALA A 1 98 ? -11.075 3.531 17.960 1.00 83.38 98 ALA A N 1
ATOM 756 C CA . ALA A 1 98 ? -10.873 4.814 18.627 1.00 83.38 98 ALA A CA 1
ATOM 757 C C . ALA A 1 98 ? -11.913 5.860 18.196 1.00 83.38 98 ALA A C 1
ATOM 759 O O . ALA A 1 98 ? -12.407 6.606 19.042 1.00 83.38 98 ALA A O 1
ATOM 760 N N . GLU A 1 99 ? -12.274 5.908 16.913 1.00 84.56 99 GLU A N 1
ATOM 761 C CA . GLU A 1 99 ? -13.344 6.771 16.406 1.00 84.56 99 GLU A CA 1
ATOM 762 C C . GLU A 1 99 ? -14.713 6.369 16.950 1.00 84.56 99 GLU A C 1
ATOM 764 O O . GLU A 1 99 ? -15.433 7.229 17.457 1.00 84.56 99 GLU A O 1
ATOM 769 N N . LEU A 1 100 ? -15.042 5.074 16.947 1.00 83.19 100 LEU A N 1
ATOM 770 C CA . LEU A 1 100 ? -16.287 4.586 17.542 1.00 83.19 100 LEU A CA 1
ATOM 771 C C . LEU A 1 100 ? -16.361 4.947 19.034 1.00 83.19 100 LEU A C 1
ATOM 773 O O . LEU A 1 100 ? -17.363 5.497 19.488 1.00 83.19 100 LEU A O 1
ATOM 777 N N . ASN A 1 101 ? -15.270 4.767 19.781 1.00 87.75 101 ASN A N 1
ATOM 778 C CA . ASN A 1 101 ? -15.196 5.123 21.199 1.00 87.75 101 ASN A CA 1
ATOM 779 C C . ASN A 1 101 ? -15.363 6.623 21.485 1.00 87.75 101 ASN A C 1
ATOM 781 O O . ASN A 1 101 ? -15.739 6.968 22.603 1.00 87.75 101 ASN A O 1
ATOM 785 N N . LYS A 1 102 ? -15.107 7.523 20.523 1.00 88.88 102 LYS A N 1
ATOM 786 C CA . LYS A 1 102 ? -15.402 8.962 20.691 1.00 88.88 102 LYS A CA 1
ATOM 787 C C . LYS A 1 102 ? -16.903 9.252 20.679 1.00 88.88 102 LYS A C 1
ATOM 789 O O . LYS A 1 102 ? -17.321 10.254 21.247 1.00 88.88 102 LYS A O 1
ATOM 794 N N . THR A 1 103 ? -17.690 8.404 20.020 1.00 85.44 103 THR A N 1
ATOM 795 C CA . THR A 1 103 ? -19.152 8.556 19.908 1.00 85.44 103 THR A CA 1
ATOM 796 C C . THR A 1 103 ? -19.920 7.864 21.035 1.00 85.44 103 THR A C 1
ATOM 798 O O . THR A 1 103 ? -21.121 8.071 21.175 1.00 85.44 103 THR A O 1
ATOM 801 N N . LEU A 1 104 ? -19.232 7.051 21.840 1.00 83.81 104 LEU A N 1
ATOM 802 C CA . LEU A 1 104 ? -19.815 6.253 22.913 1.00 83.81 104 LEU A CA 1
ATOM 803 C C . LEU A 1 104 ? -19.542 6.878 24.286 1.00 83.81 104 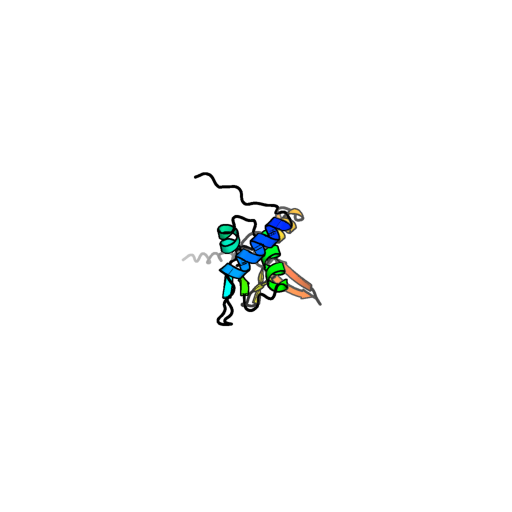LEU A C 1
ATOM 805 O O . LEU A 1 104 ? -18.483 7.457 24.534 1.00 83.81 104 LEU A O 1
ATOM 809 N N . GLU A 1 105 ? -20.485 6.693 25.206 1.00 84.44 105 GLU A N 1
ATOM 810 C CA . GLU A 1 105 ? -20.295 6.992 26.628 1.00 84.44 105 GLU A CA 1
ATOM 811 C C . GLU A 1 105 ? -19.191 6.104 27.231 1.00 84.44 105 GLU A C 1
ATOM 813 O O . GLU A 1 105 ? -18.986 4.973 26.786 1.00 84.44 105 GLU A O 1
ATOM 818 N N . GLU A 1 106 ? -18.480 6.601 28.251 1.00 79.19 106 GLU A N 1
ATOM 819 C CA . GLU A 1 106 ? -17.334 5.933 28.907 1.00 79.19 106 GLU A CA 1
ATOM 820 C C . GLU A 1 106 ? -17.575 4.447 29.222 1.00 79.19 106 GLU A C 1
ATOM 822 O O . GLU A 1 106 ? -16.721 3.604 28.945 1.00 79.19 106 GLU A O 1
ATOM 827 N N . GLU A 1 107 ? -18.754 4.116 29.746 1.00 79.12 107 GLU A N 1
ATOM 828 C CA . GLU A 1 107 ? -19.142 2.759 30.152 1.00 79.12 107 GLU A CA 1
ATOM 829 C C . GLU A 1 107 ? -19.316 1.805 28.961 1.00 79.12 107 GLU A C 1
ATOM 831 O O . GLU A 1 107 ? -19.125 0.592 29.079 1.00 79.12 107 GLU A O 1
ATOM 836 N N . ARG A 1 108 ? -19.639 2.357 27.788 1.00 79.25 108 ARG A N 1
ATOM 837 C CA . ARG A 1 108 ? -19.924 1.611 26.556 1.00 79.25 108 ARG A CA 1
ATOM 838 C C . ARG A 1 108 ? -18.728 1.528 25.615 1.00 79.25 108 ARG A C 1
ATOM 840 O O . ARG A 1 108 ? -18.808 0.811 24.620 1.00 79.25 108 ARG A O 1
ATOM 847 N N . LYS A 1 109 ? -17.625 2.218 25.920 1.00 84.75 109 LYS A N 1
ATOM 848 C CA . LYS A 1 109 ? -16.397 2.159 25.119 1.00 84.75 109 LYS A CA 1
ATOM 849 C C . LYS A 1 109 ? -15.866 0.728 25.031 1.00 84.75 109 LYS A C 1
ATOM 851 O O . LYS A 1 109 ? -15.804 -0.001 26.028 1.00 84.75 109 LYS A O 1
ATOM 856 N N . PHE A 1 110 ? -15.429 0.365 23.833 1.00 84.44 110 PHE A N 1
ATOM 857 C CA .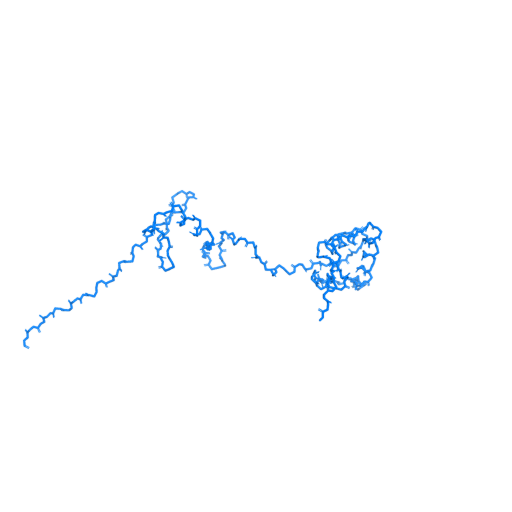 PHE A 1 110 ? -14.750 -0.886 23.540 1.00 84.44 110 PHE A CA 1
ATOM 858 C C . PHE A 1 110 ? -13.373 -0.919 24.204 1.00 84.44 110 PHE A C 1
ATOM 860 O O . PHE A 1 110 ? -12.616 0.059 24.140 1.00 84.44 110 PHE A O 1
ATOM 867 N N . LYS A 1 111 ? -13.043 -2.057 24.815 1.00 83.31 111 LYS A N 1
ATOM 868 C CA . LYS A 1 111 ? -11.772 -2.326 25.494 1.00 83.31 111 LYS A CA 1
ATOM 869 C C . LYS A 1 111 ? -11.130 -3.586 24.919 1.00 83.31 111 LYS A C 1
ATOM 871 O O . LYS A 1 111 ? -11.796 -4.489 24.419 1.00 83.31 111 LYS A O 1
ATOM 876 N N . THR A 1 112 ? -9.806 -3.660 25.004 1.00 80.38 112 THR A N 1
ATOM 877 C CA . THR A 1 112 ? -9.070 -4.871 24.630 1.00 80.38 112 THR A CA 1
ATOM 878 C C . THR A 1 112 ? -9.561 -6.057 25.462 1.00 80.38 112 THR A C 1
ATOM 880 O O . THR A 1 112 ? -9.633 -5.957 26.684 1.00 80.38 112 THR A O 1
ATOM 883 N N . GLY A 1 113 ? -9.866 -7.179 24.805 1.00 78.81 113 GLY A N 1
ATOM 884 C CA . GLY A 1 113 ? -10.385 -8.386 25.458 1.00 78.81 113 GLY A CA 1
ATOM 885 C C . GLY A 1 113 ? -11.912 -8.488 25.490 1.00 78.81 113 GLY A C 1
ATOM 886 O O . GLY A 1 113 ? -12.423 -9.523 25.917 1.00 78.81 113 GLY A O 1
ATOM 887 N N . ASP A 1 114 ? -12.633 -7.472 25.002 1.00 82.31 114 ASP A N 1
ATOM 888 C CA . ASP A 1 114 ? -14.074 -7.578 24.780 1.00 82.31 114 ASP A CA 1
ATOM 889 C C . ASP A 1 114 ? -14.396 -8.716 23.807 1.00 82.31 114 ASP A C 1
ATOM 891 O O . ASP A 1 114 ? -13.748 -8.885 22.769 1.00 82.31 114 ASP A O 1
ATOM 895 N N . LYS A 1 115 ? -15.421 -9.496 24.153 1.00 83.25 115 LYS A N 1
ATOM 896 C CA . LYS A 1 115 ? -15.946 -10.570 23.313 1.00 83.25 115 LYS A CA 1
ATOM 897 C C . LYS A 1 115 ? -17.209 -10.093 22.614 1.00 83.25 115 LYS A C 1
ATOM 899 O O . LYS A 1 115 ? -18.016 -9.379 23.204 1.00 83.25 115 LYS A O 1
ATOM 904 N N . PHE A 1 116 ? -17.388 -10.522 21.371 1.00 83.69 116 PHE A N 1
ATOM 905 C CA . PHE A 1 116 ? -18.549 -10.182 20.558 1.00 83.69 116 PHE A CA 1
ATOM 906 C C . PHE A 1 116 ? -19.130 -11.438 19.929 1.00 83.69 116 PHE A C 1
ATOM 908 O O . PHE A 1 116 ? -18.389 -12.317 19.481 1.00 83.69 116 PHE A O 1
ATOM 915 N N . THR A 1 117 ? -20.451 -11.500 19.869 1.00 83.31 117 THR A N 1
ATOM 916 C CA . THR A 1 117 ? -21.185 -12.411 18.997 1.00 83.31 117 THR A CA 1
ATOM 917 C C . THR A 1 117 ? -21.480 -11.696 17.690 1.00 83.31 117 THR A C 1
ATOM 919 O O . THR A 1 117 ? -21.954 -10.564 17.694 1.00 83.31 117 THR A O 1
ATOM 922 N N . ALA A 1 118 ? -21.185 -12.356 16.572 1.00 82.25 118 ALA A N 1
ATOM 923 C CA . ALA A 1 118 ? -21.495 -11.846 15.246 1.00 82.25 118 ALA A CA 1
ATOM 924 C C . ALA A 1 118 ? -22.774 -12.507 14.727 1.00 82.25 118 ALA A C 1
ATOM 926 O O . ALA A 1 118 ? -22.853 -13.736 14.667 1.00 82.25 118 ALA A O 1
ATOM 927 N N . THR A 1 119 ? -23.754 -11.700 14.333 1.00 85.44 119 THR A N 1
ATOM 928 C CA . THR A 1 119 ? -24.972 -12.159 13.657 1.00 85.44 119 THR A CA 1
ATOM 929 C C . THR A 1 119 ? -25.094 -11.497 12.285 1.00 85.44 119 THR A C 1
ATOM 931 O O . THR A 1 119 ? -24.549 -10.419 12.040 1.00 85.44 119 THR A O 1
ATOM 934 N N . LEU A 1 120 ? -25.753 -12.187 11.351 1.00 86.12 120 LEU A N 1
ATOM 935 C CA . LEU A 1 120 ? -26.023 -11.678 10.008 1.00 86.12 120 LEU A CA 1
ATOM 936 C C . LEU A 1 120 ? -27.477 -11.222 9.931 1.00 86.12 120 LEU A C 1
ATOM 938 O O . LEU A 1 120 ? -28.387 -12.025 10.131 1.00 86.12 120 LEU A O 1
ATOM 942 N N . GLU A 1 121 ? -27.686 -9.954 9.593 1.00 86.75 121 GLU A N 1
ATOM 943 C CA . GLU A 1 121 ? -29.006 -9.381 9.343 1.00 86.75 121 GLU A CA 1
ATOM 944 C C . GLU A 1 121 ? -29.049 -8.827 7.912 1.00 86.75 121 GLU A C 1
ATOM 946 O O . GLU A 1 121 ? -28.644 -7.696 7.629 1.00 86.75 121 GLU A O 1
ATOM 951 N N . GLY A 1 122 ? -29.486 -9.669 6.970 1.00 85.25 122 GLY A N 1
ATOM 952 C CA . GLY A 1 122 ? -29.437 -9.361 5.540 1.00 85.25 122 GLY A CA 1
ATOM 953 C C . GLY A 1 122 ? -27.997 -9.188 5.051 1.00 85.25 122 GLY A C 1
ATOM 954 O O . GLY A 1 122 ? -27.196 -10.115 5.130 1.00 85.25 122 GLY A O 1
ATOM 955 N N . GLU A 1 123 ? -27.667 -7.993 4.557 1.00 84.44 123 GLU A N 1
ATOM 956 C CA . GLU A 1 123 ? -26.311 -7.626 4.112 1.00 84.44 123 GLU A CA 1
ATOM 957 C C . GLU A 1 123 ? -25.445 -7.022 5.237 1.00 84.44 123 GLU A C 1
ATOM 959 O O . GLU A 1 123 ? -24.337 -6.546 4.983 1.00 84.44 123 GLU A O 1
ATOM 964 N N . ARG A 1 124 ? -25.936 -6.998 6.485 1.00 73.31 124 ARG A N 1
ATOM 965 C CA . ARG A 1 124 ? -25.246 -6.382 7.629 1.00 73.31 124 ARG A CA 1
ATOM 966 C C . ARG A 1 124 ? -24.675 -7.436 8.572 1.00 73.31 124 ARG A C 1
ATOM 968 O O . ARG A 1 124 ? -25.319 -8.444 8.851 1.00 73.31 124 ARG A O 1
ATOM 975 N N . ILE A 1 125 ? -23.487 -7.155 9.107 1.00 77.31 125 ILE A N 1
ATOM 976 C CA . ILE A 1 125 ? -22.906 -7.884 10.241 1.00 77.31 125 ILE A CA 1
ATOM 977 C C . ILE A 1 125 ? -23.192 -7.066 11.498 1.00 77.31 125 ILE A C 1
ATOM 979 O O . ILE A 1 125 ? -22.747 -5.920 11.600 1.00 77.31 125 ILE A O 1
ATOM 983 N N . ILE A 1 126 ? -23.923 -7.649 12.442 1.00 82.44 126 ILE A N 1
ATOM 984 C CA . ILE A 1 126 ? -24.197 -7.055 13.750 1.00 82.44 126 ILE A CA 1
ATOM 985 C C . ILE A 1 126 ? -23.240 -7.684 14.765 1.00 82.44 126 ILE A C 1
ATOM 987 O O . ILE A 1 126 ? -23.099 -8.905 14.823 1.00 82.44 126 ILE A O 1
ATOM 991 N N . LEU A 1 127 ? -22.536 -6.841 15.525 1.00 79.81 127 LEU A N 1
ATOM 992 C CA . LEU A 1 127 ? -21.610 -7.260 16.577 1.00 79.81 127 LEU A CA 1
ATOM 993 C C . LEU A 1 127 ? -22.210 -6.918 17.941 1.00 79.81 127 LEU A C 1
ATOM 995 O O . LEU A 1 127 ? -22.131 -5.773 18.387 1.00 79.81 127 LEU A O 1
ATOM 999 N N . ASP A 1 128 ? -22.769 -7.920 18.610 1.00 82.12 128 ASP A N 1
ATOM 1000 C CA . ASP A 1 128 ? -23.312 -7.775 19.959 1.00 82.12 128 ASP A CA 1
ATOM 1001 C C . ASP A 1 128 ? -22.225 -8.088 20.988 1.00 82.12 128 ASP A C 1
ATOM 1003 O O . ASP A 1 128 ? -21.601 -9.151 20.955 1.00 82.12 128 ASP A O 1
ATOM 1007 N N . ARG A 1 129 ? -21.957 -7.150 21.902 1.00 80.56 129 ARG A N 1
ATOM 1008 C CA . ARG A 1 129 ? -20.954 -7.346 22.957 1.00 80.56 129 ARG A CA 1
ATOM 1009 C C . ARG A 1 129 ? -21.461 -8.396 23.939 1.00 80.56 129 ARG A C 1
ATOM 1011 O O . ARG A 1 129 ? -22.518 -8.224 24.538 1.00 80.56 129 ARG A O 1
ATOM 1018 N N . VAL A 1 130 ? -20.672 -9.443 24.148 1.00 78.38 130 VAL A N 1
ATOM 1019 C CA . VAL A 1 130 ? -20.937 -10.438 25.184 1.00 78.38 130 VAL A CA 1
ATOM 1020 C C . VAL A 1 130 ? -20.439 -9.854 26.504 1.00 78.38 130 VAL A C 1
ATOM 1022 O O . VAL A 1 130 ? -19.232 -9.610 26.628 1.00 78.38 130 VAL A O 1
ATOM 1025 N N . PRO A 1 131 ? -21.315 -9.590 27.487 1.00 64.69 131 PRO A N 1
ATOM 1026 C CA . PRO A 1 131 ? -20.853 -9.245 28.820 1.00 64.69 131 PRO A CA 1
ATOM 1027 C C . PRO A 1 131 ? -19.992 -10.402 29.333 1.00 64.69 131 PRO A C 1
ATOM 1029 O O . PRO A 1 131 ? -20.394 -11.563 29.274 1.00 64.69 131 PRO A O 1
ATOM 1032 N N . CYS A 1 132 ? -18.780 -10.098 29.795 1.00 54.28 132 CYS A N 1
ATOM 1033 C CA . CYS A 1 132 ? -17.981 -11.073 30.521 1.00 54.28 132 CYS A CA 1
ATOM 1034 C C . CYS A 1 132 ? -18.706 -11.369 31.837 1.00 54.28 132 CYS A C 1
ATOM 1036 O O . CYS A 1 132 ? -18.481 -10.684 32.833 1.00 54.28 132 CYS A O 1
ATOM 1038 N N . GLU A 1 133 ? -19.590 -12.364 31.841 1.00 52.47 133 GLU A N 1
ATOM 1039 C CA . GLU A 1 133 ? -19.975 -13.013 33.083 1.00 52.47 133 GLU A CA 1
ATOM 1040 C C . GLU A 1 133 ? -18.700 -13.649 33.631 1.00 52.47 133 GLU A C 1
ATOM 1042 O O . GLU A 1 133 ? -18.142 -14.592 33.063 1.00 52.47 133 GLU A O 1
ATOM 1047 N N . PHE A 1 134 ? -18.174 -13.055 34.700 1.00 47.53 134 PHE A N 1
ATOM 1048 C CA . PHE A 1 134 ? -17.258 -13.766 35.568 1.00 47.53 134 PHE A CA 1
ATOM 1049 C C . PHE A 1 134 ? -17.984 -15.052 35.969 1.00 47.53 134 PHE A C 1
ATOM 1051 O O . PHE A 1 134 ? -19.112 -14.947 36.460 1.00 47.53 134 PHE A O 1
ATOM 1058 N N . PRO A 1 135 ? -17.407 -16.252 35.772 1.00 42.66 135 PRO A N 1
ATOM 1059 C CA . PRO A 1 135 ? -17.915 -17.394 36.501 1.00 42.66 135 PRO A CA 1
ATOM 1060 C C . PRO A 1 135 ? -17.812 -17.003 37.973 1.00 42.66 135 PRO A C 1
ATOM 1062 O O . PRO A 1 135 ? -16.712 -16.770 38.475 1.00 42.66 135 PRO A O 1
ATOM 1065 N N . GLN A 1 136 ? -18.962 -16.825 38.626 1.00 42.41 136 GLN A N 1
ATOM 1066 C CA . GLN A 1 136 ? -18.994 -16.777 40.075 1.00 42.41 136 GLN A CA 1
ATOM 1067 C C . GLN A 1 136 ? -18.324 -18.073 40.517 1.00 42.41 136 GLN A C 1
ATOM 1069 O O . GLN A 1 136 ? -18.784 -19.157 40.147 1.00 42.41 136 GLN A O 1
ATOM 1074 N N . GLU A 1 137 ? -17.197 -17.957 41.222 1.00 45.16 137 GLU A N 1
ATOM 1075 C CA . GLU A 1 137 ? -16.716 -19.043 42.061 1.00 45.16 137 GLU A CA 1
ATOM 1076 C C . GLU A 1 137 ? -17.932 -19.506 42.857 1.00 45.16 137 GLU A C 1
ATOM 1078 O O . GLU A 1 137 ? -18.504 -18.756 43.647 1.00 45.16 137 GLU A O 1
ATOM 1083 N N . GLN A 1 138 ? -18.415 -20.703 42.535 1.00 42.56 138 GLN A N 1
ATOM 1084 C CA . GLN A 1 138 ? -19.392 -21.372 43.363 1.00 42.56 138 GLN A CA 1
ATOM 1085 C C . GLN A 1 138 ? -18.672 -21.608 44.683 1.00 42.56 138 GLN A C 1
ATOM 1087 O O . GLN A 1 138 ? -17.800 -22.475 44.756 1.00 42.56 138 GLN A O 1
ATOM 1092 N N . ASP A 1 139 ? -19.000 -20.794 45.688 1.00 49.16 139 ASP A N 1
ATOM 1093 C CA . ASP A 1 139 ? -18.768 -21.116 47.088 1.00 49.16 139 ASP A CA 1
ATOM 1094 C C . ASP A 1 139 ? -19.191 -22.575 47.279 1.00 49.16 139 ASP A C 1
ATOM 1096 O O . ASP A 1 139 ? -20.371 -22.931 47.183 1.00 49.16 139 ASP A O 1
ATOM 1100 N N . ALA A 1 140 ? -18.195 -23.442 47.457 1.00 50.34 140 ALA A N 1
ATOM 1101 C CA . ALA A 1 140 ? -18.426 -24.817 47.840 1.00 50.34 140 ALA A CA 1
ATOM 1102 C C . ALA A 1 140 ? -19.221 -24.801 49.156 1.00 50.34 140 ALA A C 1
ATOM 1104 O O . ALA A 1 140 ? -18.941 -23.974 50.032 1.00 50.34 140 ALA A O 1
ATOM 1105 N N . PRO A 1 141 ? -20.223 -25.678 49.322 1.00 54.44 141 PRO A N 1
ATOM 1106 C CA . PRO A 1 141 ? -21.019 -25.679 50.530 1.00 54.44 141 PRO A CA 1
ATOM 1107 C C . PRO A 1 141 ? -20.117 -25.986 51.725 1.00 54.44 141 PRO A C 1
ATOM 1109 O O . PRO A 1 141 ? -19.379 -26.969 51.745 1.00 54.44 141 PRO A O 1
ATOM 1112 N N . SER A 1 142 ? -20.214 -25.112 52.723 1.00 54.91 142 SER A N 1
ATOM 1113 C CA . SER A 1 142 ? -19.828 -25.353 54.107 1.00 54.91 142 SER A CA 1
ATOM 1114 C C . SER A 1 142 ? -20.460 -26.663 54.584 1.00 54.91 142 SER A C 1
ATOM 1116 O O . SER A 1 142 ? -21.599 -26.662 55.051 1.00 54.91 142 SER A O 1
ATOM 1118 N N . GLU A 1 143 ? -19.734 -27.774 54.491 1.00 52.34 143 GLU A N 1
ATOM 1119 C CA . GLU A 1 143 ? -20.101 -29.002 55.186 1.00 52.34 143 GLU A CA 1
ATOM 1120 C C . GLU A 1 143 ? -19.399 -29.006 56.542 1.00 52.34 143 GLU A C 1
ATOM 1122 O O . GLU A 1 143 ? -18.200 -29.245 56.676 1.00 52.34 143 GLU A O 1
ATOM 1127 N N . ALA A 1 144 ? -20.187 -28.638 57.547 1.00 48.59 144 ALA A N 1
ATOM 1128 C CA . ALA A 1 144 ? -19.904 -28.899 58.938 1.00 48.59 144 ALA A CA 1
ATOM 1129 C C . ALA A 1 144 ? -20.085 -30.399 59.210 1.00 48.59 144 ALA A C 1
ATOM 1131 O O . ALA A 1 144 ? -21.194 -30.910 59.046 1.00 48.59 144 ALA A O 1
ATOM 1132 N N . ALA A 1 145 ? -19.024 -31.059 59.673 1.00 45.88 145 ALA A N 1
ATOM 1133 C CA . ALA A 1 145 ? -19.068 -32.200 60.590 1.00 45.88 145 ALA A CA 1
ATOM 1134 C C . ALA A 1 145 ? -17.697 -32.375 61.255 1.00 45.88 145 ALA A C 1
ATOM 1136 O O . ALA A 1 145 ? -16.701 -32.554 60.520 1.00 45.88 145 ALA A O 1
#

Sequence (145 aa):
MACNPKARTASKEQKDIFVQQFIEKYENKNGLPVEVDVKDASNAFNVSTSIIKEIYIDAIGKGMRNVSLNSADHCSDKPEKQSINSKGNFILPKDTIAELNKTLEEERKFKTGDKFTATLEGERIILDRVPCEFPQEQDAPSEAA

Radius of gyration: 28.34 Å; Cα contacts (8 Å, |Δi|>4): 131; chains: 1; bounding box: 57×52×86 Å

Secondary structure (DSSP, 8-state):
---PPPBS---HHHHHHHHHHHHHHH--TT---EEEEHHHHHHHTTB-HHHHHHHHHHHHHTT--SEEEE-------S---SEE-TTSPEEPPHHHHHHHHHHS-GGG---TT-EEEEEEETTEEEEEEE---------------